Protein AF-A0A923D1R2-F1 (afdb_monomer)

Solvent-accessible surface area (backbone atoms only — not comparable to full-atom values): 4860 Å² total; per-residue (Å²): 104,48,78,54,96,92,38,83,36,31,29,59,68,43,50,15,60,75,66,72,45,54,52,69,54,50,53,50,33,36,74,70,63,66,33,77,78,66,51,73,46,79,55,89,96,42,81,40,61,36,48,47,70,71,54,49,54,53,42,44,56,43,49,50,56,50,51,51,50,53,52,53,54,60,68,67,54,76,78,76,84,128

Sequence (82 aa):
MIIINSQSINTIADAAKSLNVSAKTIKTYIQKGIIPRPDEIQYGIRTIQHYSEEYLENAHKTLEAYREKLKNEKLKLPKEPE

Structure (mmCIF, N/CA/C/O backbone):
data_AF-A0A923D1R2-F1
#
_entry.id   AF-A0A923D1R2-F1
#
loop_
_atom_site.group_PDB
_atom_site.id
_atom_site.type_symbol
_atom_site.label_atom_id
_atom_site.label_alt_id
_atom_site.label_comp_id
_atom_site.label_asym_id
_atom_site.label_entity_id
_atom_site.label_seq_id
_atom_site.pdbx_PDB_ins_code
_atom_site.Cartn_x
_atom_site.Cartn_y
_atom_site.Cartn_z
_atom_site.occupancy
_atom_site.B_iso_or_equiv
_atom_site.auth_seq_id
_atom_site.auth_comp_id
_atom_site.auth_asym_id
_atom_site.auth_atom_id
_atom_site.pdbx_PDB_model_num
ATOM 1 N N . MET A 1 1 ? 6.682 8.960 -7.541 1.00 81.12 1 MET A N 1
ATOM 2 C CA . MET A 1 1 ? 6.157 8.662 -8.880 1.00 81.12 1 MET A CA 1
ATOM 3 C C . MET A 1 1 ? 7.340 8.300 -9.754 1.00 81.12 1 MET A C 1
ATOM 5 O O . MET A 1 1 ? 8.414 8.859 -9.542 1.00 81.12 1 MET A O 1
ATOM 9 N N . ILE A 1 2 ? 7.181 7.376 -10.695 1.00 81.50 2 ILE A N 1
ATOM 10 C CA . ILE A 1 2 ? 8.187 7.075 -11.723 1.00 81.50 2 ILE A CA 1
ATOM 11 C C . ILE A 1 2 ? 7.542 7.182 -13.103 1.00 81.50 2 ILE A C 1
ATOM 13 O O . ILE A 1 2 ? 6.344 6.959 -13.230 1.00 81.50 2 ILE A O 1
ATOM 17 N N . ILE A 1 3 ? 8.320 7.530 -14.126 1.00 84.25 3 ILE A N 1
ATOM 18 C CA . ILE A 1 3 ? 7.829 7.624 -15.506 1.00 84.25 3 ILE A CA 1
ATOM 19 C C . ILE A 1 3 ? 8.283 6.375 -16.259 1.00 84.25 3 ILE A C 1
ATOM 21 O O . ILE A 1 3 ? 9.478 6.085 -16.306 1.00 84.25 3 ILE A O 1
ATOM 25 N N . ILE A 1 4 ? 7.335 5.641 -16.838 1.00 80.62 4 ILE A N 1
ATOM 26 C CA . ILE A 1 4 ? 7.577 4.446 -17.653 1.00 80.62 4 ILE A CA 1
ATOM 27 C C . ILE A 1 4 ? 6.748 4.570 -18.926 1.00 80.62 4 ILE A C 1
ATOM 29 O O . ILE A 1 4 ? 5.547 4.786 -18.841 1.00 80.62 4 ILE A O 1
ATOM 33 N N . ASN A 1 5 ? 7.366 4.433 -20.104 1.00 77.69 5 ASN A N 1
ATOM 34 C CA . ASN A 1 5 ? 6.679 4.527 -21.403 1.00 77.69 5 ASN A CA 1
ATOM 35 C C . ASN A 1 5 ? 5.795 5.786 -21.538 1.00 77.69 5 ASN A C 1
ATOM 37 O O . ASN A 1 5 ? 4.659 5.710 -21.999 1.00 77.69 5 ASN A O 1
ATOM 41 N N . SER A 1 6 ? 6.299 6.939 -21.083 1.00 80.62 6 SER A N 1
ATOM 42 C CA . SER A 1 6 ? 5.560 8.216 -21.033 1.00 80.62 6 SER A CA 1
ATOM 43 C C . SER A 1 6 ? 4.322 8.224 -20.123 1.00 80.62 6 SER A C 1
ATOM 45 O O . SER A 1 6 ? 3.561 9.187 -20.142 1.00 80.62 6 SER A O 1
ATOM 47 N N . GLN A 1 7 ? 4.133 7.194 -19.294 1.00 80.94 7 GLN A N 1
ATOM 48 C CA . GLN A 1 7 ? 3.093 7.128 -18.274 1.00 80.94 7 GLN A CA 1
ATOM 49 C C . GLN A 1 7 ? 3.674 7.366 -16.883 1.00 80.94 7 GLN A C 1
ATOM 51 O O . GLN A 1 7 ? 4.693 6.793 -16.486 1.00 80.94 7 GLN A O 1
ATOM 56 N N . SER A 1 8 ? 2.988 8.215 -16.129 1.00 84.19 8 SER A N 1
ATOM 57 C CA . SER A 1 8 ? 3.267 8.482 -14.725 1.00 84.19 8 SER A CA 1
ATOM 58 C C . SER A 1 8 ? 2.706 7.356 -13.862 1.00 84.19 8 SER A C 1
ATOM 60 O O . SER A 1 8 ? 1.497 7.199 -13.727 1.00 84.19 8 SER A O 1
ATOM 62 N N . ILE A 1 9 ? 3.590 6.562 -13.267 1.00 86.12 9 ILE A N 1
ATOM 63 C CA . ILE A 1 9 ? 3.239 5.437 -12.405 1.00 86.12 9 ILE A CA 1
ATOM 64 C C . ILE A 1 9 ? 3.486 5.836 -10.956 1.00 86.12 9 ILE A C 1
ATOM 66 O O . ILE A 1 9 ? 4.610 6.118 -10.521 1.00 86.12 9 ILE A O 1
ATOM 70 N N . ASN A 1 10 ? 2.413 5.804 -10.181 1.00 89.50 10 ASN A N 1
ATOM 71 C CA . ASN A 1 10 ? 2.475 5.912 -8.736 1.00 89.50 10 ASN A CA 1
ATOM 72 C C . ASN A 1 10 ? 3.066 4.632 -8.146 1.00 89.50 10 ASN A C 1
ATOM 74 O O . ASN A 1 10 ? 2.637 3.517 -8.447 1.00 89.50 10 ASN A O 1
ATOM 78 N N . THR A 1 11 ? 4.069 4.813 -7.296 1.00 90.50 11 THR A N 1
ATOM 79 C CA . THR A 1 11 ? 4.769 3.733 -6.603 1.00 90.50 11 THR A CA 1
ATOM 80 C C . THR A 1 11 ? 4.197 3.532 -5.206 1.00 90.50 11 THR A C 1
ATOM 82 O O . THR A 1 11 ? 3.444 4.361 -4.692 1.00 90.50 11 THR A O 1
ATOM 85 N N . ILE A 1 12 ? 4.646 2.482 -4.518 1.00 90.25 12 ILE A N 1
ATOM 86 C CA . ILE A 1 12 ? 4.279 2.252 -3.117 1.00 90.25 12 ILE A CA 1
ATOM 87 C C . ILE A 1 12 ? 4.639 3.431 -2.197 1.00 90.25 12 ILE A C 1
ATOM 89 O O . ILE A 1 12 ? 3.979 3.650 -1.183 1.00 90.25 12 ILE A O 1
ATOM 93 N N . ALA A 1 13 ? 5.673 4.209 -2.538 1.00 89.31 13 ALA A N 1
ATOM 94 C CA . ALA A 1 13 ? 6.050 5.395 -1.775 1.00 89.31 13 ALA A CA 1
ATOM 95 C C . ALA A 1 13 ? 5.037 6.539 -1.951 1.00 89.31 13 ALA A C 1
ATOM 97 O O . ALA A 1 13 ? 4.779 7.279 -1.005 1.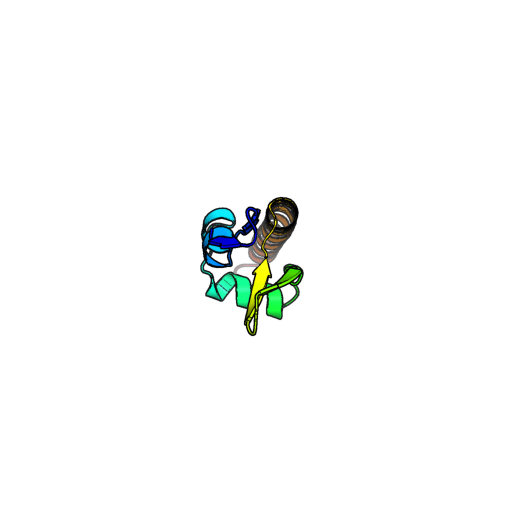00 89.31 13 ALA A O 1
ATOM 98 N N . ASP A 1 14 ? 4.440 6.666 -3.136 1.00 90.56 14 ASP A N 1
ATOM 99 C CA . ASP A 1 14 ? 3.381 7.644 -3.401 1.00 90.56 14 ASP A CA 1
ATOM 100 C C . ASP A 1 14 ? 2.077 7.213 -2.729 1.00 90.56 14 ASP A C 1
ATOM 102 O O . ASP A 1 14 ? 1.440 8.015 -2.050 1.00 90.56 14 ASP A O 1
ATOM 106 N N . ALA A 1 15 ? 1.753 5.919 -2.809 1.00 89.75 15 ALA A N 1
ATOM 107 C CA . ALA A 1 15 ? 0.628 5.333 -2.089 1.00 89.75 15 ALA A CA 1
ATOM 108 C C . ALA A 1 15 ? 0.744 5.556 -0.571 1.00 89.75 15 ALA A C 1
ATOM 110 O O . ALA A 1 15 ? -0.230 5.918 0.082 1.00 89.75 15 ALA A O 1
ATOM 111 N N . ALA A 1 16 ? 1.946 5.398 -0.008 1.00 91.56 16 ALA A N 1
ATOM 112 C CA . ALA A 1 16 ? 2.236 5.662 1.404 1.00 91.56 16 ALA A CA 1
ATOM 113 C C . ALA A 1 16 ? 1.929 7.109 1.800 1.00 91.56 16 ALA A C 1
ATOM 115 O O . ALA A 1 16 ? 1.279 7.347 2.819 1.00 91.56 16 ALA A O 1
ATOM 116 N N . LYS A 1 17 ? 2.344 8.068 0.967 1.00 90.69 17 LYS A N 1
ATOM 117 C CA . LYS A 1 17 ? 2.041 9.486 1.179 1.00 90.69 17 LYS A CA 1
ATOM 118 C C . LYS A 1 17 ? 0.541 9.763 1.078 1.00 90.69 17 LYS A C 1
ATOM 120 O O . LYS A 1 17 ? -0.005 10.393 1.974 1.00 90.69 17 LYS A O 1
ATOM 125 N N . SER A 1 18 ? -0.118 9.253 0.038 1.00 89.19 18 SER A N 1
ATOM 126 C CA . SER A 1 18 ? -1.553 9.457 -0.205 1.00 89.19 18 SER A CA 1
ATOM 127 C C . SER A 1 18 ? -2.426 8.882 0.920 1.00 89.19 18 SER A C 1
ATOM 129 O O . SER A 1 18 ? -3.332 9.547 1.410 1.00 89.19 18 SER A O 1
ATOM 131 N N . LEU A 1 19 ? -2.103 7.681 1.406 1.00 87.00 19 LEU A N 1
ATOM 132 C CA . LEU A 1 19 ? -2.862 6.992 2.459 1.00 87.00 19 LEU A CA 1
ATOM 133 C C . LEU A 1 19 ? -2.415 7.368 3.886 1.00 87.00 19 LEU A C 1
ATOM 135 O O . LEU A 1 19 ? -2.933 6.824 4.871 1.00 87.00 19 LEU A O 1
ATOM 139 N N . ASN A 1 20 ? -1.441 8.277 4.001 1.00 89.50 20 ASN A N 1
ATOM 140 C CA . ASN A 1 20 ? -0.816 8.718 5.246 1.00 89.50 20 ASN A CA 1
ATOM 141 C C . ASN A 1 20 ? -0.375 7.545 6.149 1.00 89.50 20 ASN A C 1
ATOM 143 O O . ASN A 1 20 ? -0.693 7.477 7.339 1.00 89.50 20 ASN A O 1
ATOM 147 N N . VAL A 1 21 ? 0.309 6.561 5.562 1.00 90.31 21 VAL A N 1
ATOM 148 C CA . VAL A 1 21 ? 0.833 5.369 6.250 1.00 90.31 21 VAL A CA 1
ATOM 149 C C . VAL A 1 21 ? 2.210 5.000 5.710 1.00 90.31 21 VAL A C 1
ATOM 151 O O . VAL A 1 21 ? 2.601 5.412 4.626 1.00 90.31 21 VAL A O 1
ATOM 154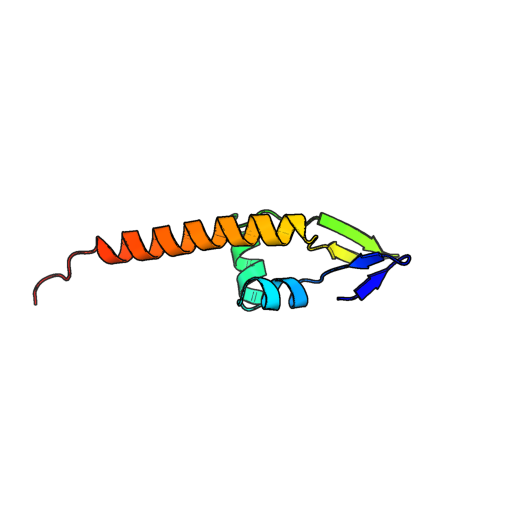 N N . SER A 1 22 ? 2.966 4.173 6.434 1.00 93.31 22 SER A N 1
ATOM 155 C CA . SER A 1 22 ? 4.251 3.687 5.922 1.00 93.31 22 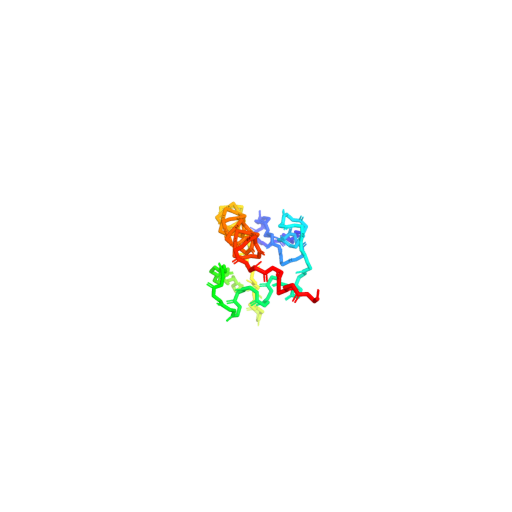SER A CA 1
ATOM 156 C C . SER A 1 22 ? 4.071 2.696 4.760 1.00 93.31 22 SER A C 1
ATOM 158 O O . SER A 1 22 ? 3.111 1.923 4.726 1.00 93.31 22 SER A O 1
ATOM 160 N N . ALA A 1 23 ? 5.047 2.626 3.848 1.00 91.75 23 ALA A N 1
ATOM 161 C CA . ALA A 1 23 ? 5.056 1.622 2.777 1.00 91.75 23 ALA A CA 1
ATOM 162 C C . ALA A 1 23 ? 5.019 0.179 3.324 1.00 91.75 23 ALA A C 1
ATOM 164 O O . ALA A 1 23 ? 4.404 -0.705 2.730 1.00 91.75 23 ALA A O 1
ATOM 165 N N . LYS A 1 24 ? 5.630 -0.061 4.495 1.00 92.81 24 LYS A N 1
ATOM 166 C CA . LYS A 1 24 ? 5.552 -1.350 5.198 1.00 92.81 24 LYS A CA 1
ATOM 167 C C . LYS A 1 24 ? 4.115 -1.663 5.616 1.00 92.81 24 LYS A C 1
ATOM 169 O O . LYS A 1 24 ? 3.657 -2.780 5.413 1.00 92.81 24 LYS A O 1
ATOM 174 N N . THR A 1 25 ? 3.398 -0.674 6.147 1.00 92.56 25 THR A N 1
ATOM 175 C CA . THR A 1 25 ? 1.985 -0.804 6.525 1.00 92.56 25 THR A CA 1
ATOM 176 C C . THR A 1 25 ? 1.115 -1.141 5.316 1.00 92.56 25 THR A C 1
ATOM 178 O O . THR A 1 25 ? 0.280 -2.032 5.418 1.00 92.56 25 THR A O 1
ATOM 181 N N . ILE A 1 26 ? 1.349 -0.503 4.165 1.00 91.19 26 ILE A N 1
ATOM 182 C CA . ILE A 1 26 ? 0.635 -0.821 2.917 1.00 91.19 26 ILE A CA 1
ATOM 183 C C . ILE A 1 26 ? 0.844 -2.281 2.526 1.00 91.19 26 ILE A C 1
ATOM 185 O O . ILE A 1 26 ? -0.133 -2.986 2.290 1.00 91.19 26 ILE A O 1
ATOM 189 N N . LYS A 1 27 ? 2.093 -2.771 2.528 1.00 91.38 27 LYS A N 1
ATOM 190 C CA . LYS A 1 27 ? 2.372 -4.193 2.259 1.00 91.38 27 LYS A CA 1
ATOM 191 C C . LYS A 1 27 ? 1.613 -5.103 3.218 1.00 91.38 27 LYS A C 1
ATOM 193 O O . LYS A 1 27 ? 1.012 -6.075 2.775 1.00 91.38 27 LYS A O 1
ATOM 198 N N . THR A 1 28 ? 1.589 -4.766 4.505 1.00 93.69 28 THR A N 1
ATOM 199 C CA . THR A 1 28 ? 0.830 -5.521 5.507 1.00 93.69 28 THR A CA 1
ATOM 200 C C . THR A 1 28 ? -0.672 -5.505 5.219 1.00 93.69 28 THR A C 1
ATOM 202 O O . THR A 1 28 ? -1.315 -6.540 5.346 1.00 93.69 28 THR A O 1
ATOM 205 N N . TYR A 1 29 ? -1.251 -4.368 4.828 1.00 91.62 29 TYR A N 1
ATOM 206 C CA . TYR A 1 29 ? -2.675 -4.277 4.492 1.00 91.62 29 TYR A CA 1
ATOM 207 C C . TYR A 1 29 ? -3.033 -5.106 3.262 1.00 91.62 29 TYR A C 1
ATOM 209 O O . TYR A 1 29 ? -4.035 -5.815 3.294 1.00 91.62 29 TYR A O 1
ATOM 217 N N . ILE A 1 30 ? -2.180 -5.093 2.238 1.00 91.44 30 ILE A N 1
ATOM 218 C CA . ILE A 1 30 ? -2.325 -5.946 1.054 1.00 91.44 30 ILE A CA 1
ATOM 219 C C . ILE A 1 30 ? -2.222 -7.429 1.444 1.00 91.44 30 ILE A C 1
ATOM 221 O O . ILE A 1 30 ? -3.050 -8.242 1.045 1.00 91.44 30 ILE A O 1
ATOM 225 N N . GLN A 1 31 ? -1.229 -7.799 2.261 1.00 92.19 31 GLN A N 1
ATOM 226 C CA . GLN A 1 31 ? -1.040 -9.179 2.731 1.00 92.19 31 GLN A CA 1
ATOM 227 C C . GLN A 1 31 ? -2.210 -9.682 3.582 1.00 92.19 31 GLN A C 1
ATOM 229 O O . GLN A 1 31 ? -2.569 -10.851 3.493 1.00 92.19 31 GLN A O 1
ATOM 234 N N . LYS A 1 32 ? -2.807 -8.805 4.395 1.00 90.56 32 LYS A N 1
ATOM 235 C CA . LYS A 1 32 ? -3.981 -9.109 5.222 1.00 90.56 32 LYS A CA 1
ATOM 236 C C . LYS A 1 32 ? -5.302 -9.073 4.446 1.00 90.56 32 LYS A C 1
ATOM 238 O O . LYS A 1 32 ? -6.335 -9.354 5.042 1.00 90.56 32 LYS A O 1
ATOM 243 N N . GLY A 1 33 ? -5.287 -8.697 3.165 1.00 89.81 33 GLY A N 1
ATOM 244 C CA . GLY A 1 33 ? -6.499 -8.540 2.357 1.00 89.81 33 GLY A CA 1
ATOM 245 C C . GLY A 1 33 ? -7.390 -7.373 2.793 1.00 89.81 33 GLY A C 1
ATOM 246 O O . GLY A 1 33 ? -8.575 -7.369 2.484 1.00 89.81 33 GLY A O 1
ATOM 247 N N . ILE A 1 34 ? -6.841 -6.395 3.525 1.00 88.69 34 ILE A N 1
ATOM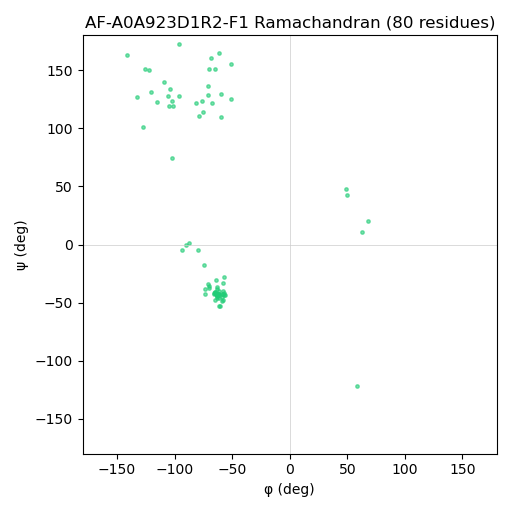 248 C CA . ILE A 1 34 ? -7.569 -5.183 3.935 1.00 88.69 34 ILE A CA 1
ATOM 249 C C . ILE A 1 34 ? -7.747 -4.250 2.736 1.00 88.69 34 ILE A C 1
ATOM 251 O O . ILE A 1 34 ? -8.792 -3.632 2.597 1.00 88.69 34 ILE A O 1
ATOM 255 N N . ILE A 1 35 ? -6.732 -4.153 1.877 1.00 90.94 35 ILE A N 1
ATOM 256 C CA . ILE A 1 35 ? -6.821 -3.484 0.574 1.00 90.94 35 ILE A CA 1
ATOM 257 C C . ILE A 1 35 ? -6.437 -4.488 -0.521 1.00 90.94 35 ILE A C 1
ATOM 259 O O . ILE A 1 35 ? -5.652 -5.402 -0.236 1.00 90.94 35 ILE A O 1
ATOM 263 N N . PRO A 1 36 ? -6.982 -4.357 -1.744 1.00 89.06 36 PRO A N 1
ATOM 264 C CA . PRO A 1 36 ? -6.667 -5.267 -2.843 1.00 89.06 36 PRO A CA 1
ATOM 265 C C . PRO A 1 36 ? -5.179 -5.222 -3.213 1.00 89.06 36 PRO A C 1
ATOM 267 O O . PRO A 1 36 ? -4.451 -4.318 -2.816 1.00 89.06 36 PRO A O 1
ATOM 270 N N . ARG A 1 37 ? -4.693 -6.212 -3.968 1.00 89.75 37 ARG A N 1
ATOM 271 C CA . ARG A 1 37 ? -3.349 -6.117 -4.556 1.00 89.75 37 ARG A CA 1
ATOM 272 C C . ARG A 1 37 ? -3.369 -5.075 -5.683 1.00 89.75 37 ARG A C 1
ATOM 274 O O . ARG A 1 37 ? -4.327 -5.084 -6.450 1.00 89.75 37 ARG A O 1
ATOM 281 N N . PRO A 1 38 ? -2.360 -4.192 -5.769 1.00 90.00 38 PRO A N 1
ATOM 282 C CA . PRO A 1 38 ? -2.233 -3.261 -6.883 1.00 90.00 38 PRO A CA 1
ATOM 283 C C . PRO A 1 38 ? -1.902 -4.015 -8.172 1.00 90.00 38 PRO A C 1
ATOM 285 O O . PRO A 1 38 ? -1.376 -5.131 -8.121 1.00 90.00 38 PRO A O 1
ATOM 288 N N . ASP A 1 39 ? -2.150 -3.371 -9.307 1.00 89.06 39 ASP A N 1
ATOM 289 C CA . ASP A 1 39 ? -1.765 -3.909 -10.606 1.00 89.06 39 ASP A CA 1
ATOM 290 C C . ASP A 1 39 ? -0.245 -4.009 -10.733 1.00 89.06 39 ASP A C 1
ATOM 292 O O . ASP A 1 39 ? 0.517 -3.243 -10.135 1.00 89.06 39 ASP A O 1
ATOM 296 N N . GLU A 1 40 ? 0.209 -4.963 -11.534 1.00 90.19 40 GLU A N 1
ATOM 297 C CA . GLU A 1 40 ? 1.623 -5.199 -11.786 1.00 90.19 40 GLU A CA 1
ATOM 298 C C . GLU A 1 40 ? 1.939 -4.916 -13.253 1.00 90.19 40 GLU A C 1
ATOM 300 O O . GLU A 1 40 ? 1.360 -5.504 -14.162 1.00 90.19 40 GLU A O 1
ATOM 305 N N . ILE A 1 41 ? 2.878 -4.001 -13.486 1.00 86.62 41 ILE A N 1
ATOM 306 C CA . ILE A 1 41 ? 3.346 -3.624 -14.816 1.00 86.62 41 ILE A CA 1
ATOM 307 C C . ILE A 1 41 ? 4.724 -4.238 -15.028 1.00 86.62 41 ILE A C 1
ATOM 309 O O . ILE A 1 41 ? 5.643 -4.061 -14.219 1.00 86.62 41 ILE A O 1
ATOM 313 N N . GLN A 1 42 ? 4.877 -4.958 -16.135 1.00 86.94 42 GLN A N 1
ATOM 314 C CA . GLN A 1 42 ? 6.162 -5.498 -16.548 1.00 86.94 42 GLN A CA 1
ATOM 315 C C . GLN A 1 42 ? 6.975 -4.411 -17.258 1.00 86.94 42 GLN A C 1
ATOM 317 O O . GLN A 1 42 ? 6.550 -3.852 -18.267 1.00 86.94 42 GLN A O 1
ATOM 322 N N . TYR A 1 43 ? 8.160 -4.115 -16.732 1.00 82.56 43 TYR A N 1
ATOM 323 C CA . TYR A 1 43 ? 9.097 -3.164 -17.314 1.00 82.56 43 TYR A CA 1
ATOM 324 C C . TYR A 1 43 ? 10.470 -3.816 -17.482 1.00 82.56 43 TYR A C 1
ATOM 326 O O . TYR A 1 43 ? 11.241 -3.981 -16.528 1.00 82.56 43 TYR A O 1
ATOM 334 N N . GLY A 1 44 ? 10.765 -4.228 -18.717 1.00 84.88 44 GLY A N 1
ATOM 335 C CA . GLY A 1 44 ? 11.930 -5.056 -19.023 1.00 84.88 44 GLY A CA 1
ATOM 336 C C . GLY A 1 44 ? 11.880 -6.373 -18.242 1.00 84.88 44 GLY A C 1
ATOM 337 O O . GLY A 1 44 ? 10.916 -7.125 -18.342 1.00 84.88 44 GLY A O 1
ATOM 338 N N . ILE A 1 45 ? 12.907 -6.629 -17.429 1.00 88.25 45 ILE A N 1
ATOM 339 C CA . ILE A 1 45 ? 13.002 -7.820 -16.562 1.00 88.25 45 ILE A CA 1
ATOM 340 C C . ILE A 1 45 ? 12.391 -7.621 -15.164 1.00 88.25 45 ILE A C 1
ATOM 342 O O . ILE A 1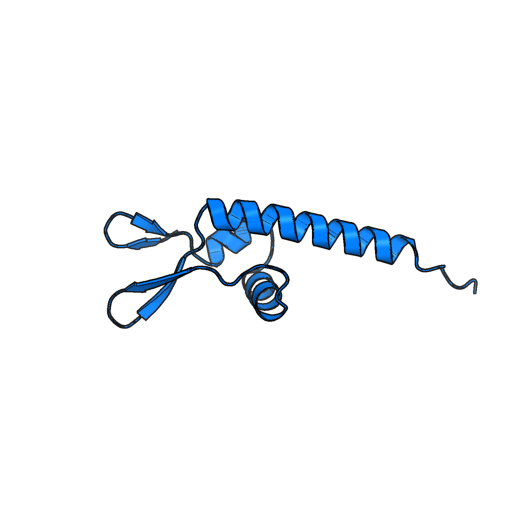 45 ? 12.472 -8.519 -14.329 1.00 88.25 45 ILE A O 1
ATOM 346 N N . ARG A 1 46 ? 11.851 -6.433 -14.857 1.00 85.50 46 ARG A N 1
ATOM 347 C CA . ARG A 1 46 ? 11.322 -6.097 -13.528 1.00 85.50 46 ARG A CA 1
ATOM 348 C C . ARG A 1 46 ? 9.803 -6.000 -13.558 1.00 85.50 46 ARG A C 1
ATOM 350 O O . ARG A 1 46 ? 9.237 -5.398 -14.463 1.00 85.50 46 ARG A O 1
ATOM 357 N N . THR A 1 47 ? 9.167 -6.514 -12.514 1.00 87.69 47 THR A N 1
ATOM 358 C CA . THR A 1 47 ? 7.745 -6.292 -12.240 1.00 87.69 47 THR A CA 1
ATOM 359 C C . THR A 1 47 ? 7.610 -5.143 -11.252 1.00 87.69 47 THR A C 1
ATOM 361 O O . THR A 1 47 ? 8.267 -5.136 -10.208 1.00 87.69 47 THR A O 1
ATOM 364 N N . ILE A 1 48 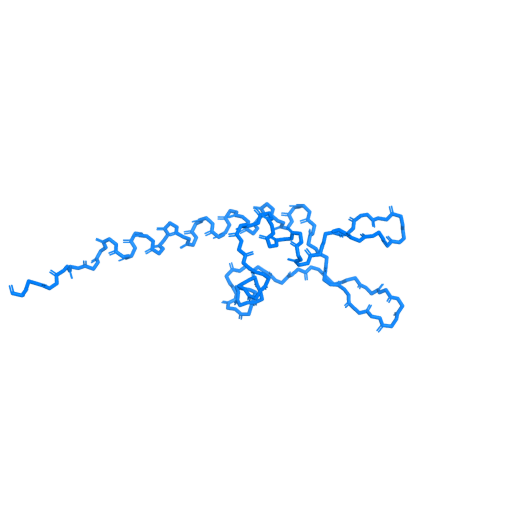? 6.791 -4.150 -11.589 1.00 86.50 48 ILE A N 1
ATOM 365 C CA . ILE A 1 48 ? 6.579 -2.958 -10.772 1.00 86.50 48 ILE A CA 1
ATOM 366 C C . ILE A 1 48 ? 5.105 -2.872 -10.407 1.00 86.50 48 ILE A C 1
ATOM 368 O O . ILE A 1 48 ? 4.240 -2.969 -11.267 1.00 86.50 48 ILE A O 1
ATOM 372 N N . GLN A 1 49 ? 4.828 -2.649 -9.127 1.00 88.56 49 GLN A N 1
ATOM 373 C CA . GLN A 1 49 ? 3.470 -2.415 -8.650 1.00 88.56 49 GLN A CA 1
ATOM 374 C C . GLN A 1 49 ? 3.029 -0.993 -9.001 1.00 88.56 49 GLN A C 1
ATOM 376 O O . GLN A 1 49 ? 3.689 -0.021 -8.619 1.00 88.56 49 GLN A O 1
ATOM 381 N N . HIS A 1 50 ? 1.916 -0.894 -9.718 1.00 90.06 50 HIS A N 1
ATOM 382 C CA . HIS A 1 50 ? 1.280 0.342 -10.127 1.00 90.06 50 HIS A CA 1
ATOM 383 C C . HIS A 1 50 ? 0.082 0.644 -9.234 1.00 90.06 50 HIS A C 1
ATOM 385 O O . HIS A 1 50 ? -0.885 -0.109 -9.167 1.00 90.06 50 HIS A O 1
ATOM 391 N N . TYR A 1 51 ? 0.153 1.779 -8.546 1.00 89.25 51 TYR A N 1
ATOM 392 C CA . TYR A 1 51 ? -0.897 2.252 -7.654 1.00 89.25 51 TYR A CA 1
ATOM 393 C C . TYR A 1 51 ? -1.698 3.361 -8.340 1.00 89.25 51 TYR A C 1
ATOM 395 O O . TYR A 1 51 ? -1.505 4.535 -8.027 1.00 89.25 51 TYR A O 1
ATOM 403 N N . SER A 1 52 ? -2.547 3.006 -9.308 1.00 88.56 52 SER A N 1
ATOM 404 C CA . SER A 1 52 ? -3.367 3.978 -10.046 1.00 88.56 52 SER A CA 1
ATOM 405 C C . SER A 1 52 ? -4.148 4.908 -9.105 1.00 88.56 52 SER A C 1
ATOM 407 O O . SER A 1 52 ? -4.418 4.569 -7.951 1.00 88.56 52 SER A O 1
ATOM 409 N N . GLU A 1 53 ? -4.506 6.104 -9.574 1.00 87.19 53 GLU A N 1
ATOM 410 C CA . GLU A 1 53 ? -5.289 7.048 -8.760 1.00 87.19 53 GLU A CA 1
ATOM 411 C C . GLU A 1 53 ? -6.621 6.433 -8.315 1.00 87.19 53 GLU A C 1
ATOM 413 O O . GLU A 1 53 ? -6.956 6.492 -7.134 1.00 87.19 53 GLU A O 1
ATOM 418 N N . GLU A 1 54 ? -7.304 5.722 -9.215 1.00 88.75 54 GLU A N 1
ATOM 419 C CA . GLU A 1 54 ? -8.530 4.981 -8.903 1.00 88.75 54 GLU A CA 1
ATOM 420 C C . GLU A 1 54 ? -8.308 3.922 -7.808 1.00 88.75 54 GLU A C 1
ATOM 422 O O . GLU A 1 54 ? -9.102 3.793 -6.871 1.00 88.75 54 GLU A O 1
ATOM 427 N N . TYR A 1 55 ? -7.193 3.185 -7.872 1.00 89.88 55 TYR A N 1
ATOM 428 C CA . TYR A 1 55 ? -6.825 2.244 -6.818 1.00 89.88 55 TYR A CA 1
ATOM 429 C C . TYR A 1 55 ? -6.621 2.966 -5.480 1.00 89.88 55 TYR A C 1
ATOM 431 O O . TYR A 1 55 ? -7.079 2.482 -4.443 1.00 89.88 55 TYR A O 1
ATOM 439 N N . LEU A 1 56 ? -5.938 4.116 -5.480 1.00 89.06 56 LEU A N 1
ATOM 440 C CA . LEU A 1 56 ? -5.673 4.886 -4.264 1.00 89.06 56 LEU A CA 1
ATOM 441 C C . LEU A 1 56 ? -6.959 5.422 -3.637 1.00 89.06 56 LEU A C 1
ATOM 443 O O . LEU A 1 56 ? -7.106 5.327 -2.418 1.00 89.06 56 LEU A O 1
ATOM 447 N N . GLU A 1 57 ? -7.907 5.906 -4.437 1.00 90.62 57 GLU A N 1
ATOM 448 C CA . GLU A 1 57 ? -9.218 6.339 -3.944 1.00 90.62 57 GLU A CA 1
ATOM 449 C C . GLU A 1 57 ? -9.994 5.186 -3.295 1.00 90.62 57 GLU A C 1
ATOM 451 O O . GLU A 1 57 ? -10.526 5.322 -2.187 1.00 90.62 57 GLU A O 1
ATOM 456 N N . ASN A 1 58 ? -10.020 4.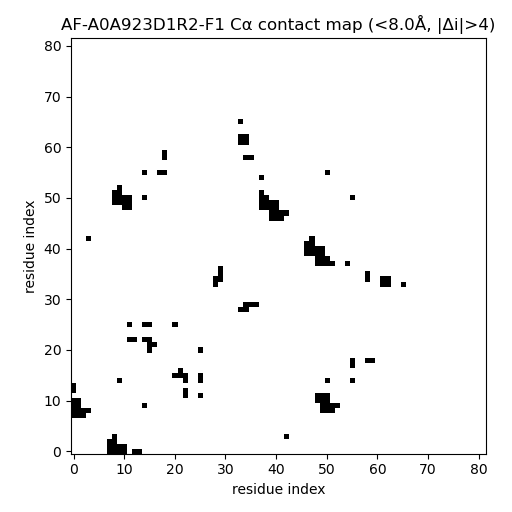020 -3.942 1.00 90.19 58 ASN A N 1
ATOM 457 C CA . ASN A 1 58 ? -10.689 2.833 -3.409 1.00 90.19 58 ASN A CA 1
ATOM 458 C C . ASN A 1 58 ? -10.007 2.315 -2.133 1.00 90.19 58 ASN A C 1
A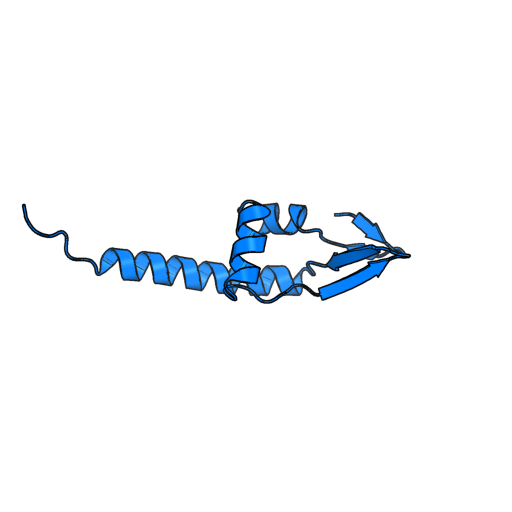TOM 460 O O . ASN A 1 58 ? -10.675 1.979 -1.147 1.00 90.19 58 ASN A O 1
ATOM 464 N N . ALA A 1 59 ? -8.673 2.296 -2.113 1.00 89.75 59 ALA A N 1
ATOM 465 C CA . ALA A 1 59 ? -7.893 1.941 -0.935 1.00 89.75 59 ALA A CA 1
ATOM 466 C C . ALA A 1 59 ? -8.130 2.930 0.216 1.00 89.75 59 ALA A C 1
ATOM 468 O O . ALA A 1 59 ? -8.246 2.495 1.362 1.00 89.75 59 ALA A O 1
ATOM 469 N N . HIS A 1 60 ? -8.258 4.230 -0.069 1.00 90.56 60 HIS A N 1
ATOM 470 C CA . HIS A 1 60 ? -8.568 5.247 0.934 1.00 90.56 60 HIS A CA 1
ATOM 471 C C . HIS A 1 60 ? -9.918 4.970 1.600 1.00 90.56 60 HIS A C 1
ATOM 473 O O . HIS A 1 60 ? -9.968 4.825 2.821 1.00 90.56 60 HIS A O 1
ATOM 479 N N . LYS A 1 61 ? -10.986 4.794 0.809 1.00 90.69 61 LYS A N 1
ATOM 480 C CA . LYS A 1 61 ? -12.335 4.480 1.319 1.00 90.69 61 LYS A CA 1
ATOM 481 C C . LYS A 1 61 ? -12.348 3.202 2.160 1.00 90.69 61 LYS A C 1
ATOM 483 O O . LYS A 1 61 ? -12.935 3.159 3.239 1.00 90.69 61 LYS A O 1
ATOM 488 N N . THR A 1 62 ? -11.653 2.166 1.694 1.00 89.06 62 THR A N 1
ATOM 489 C CA . THR A 1 62 ? -11.581 0.878 2.399 1.00 89.06 62 THR A CA 1
ATOM 490 C C . THR A 1 62 ? -10.843 1.006 3.734 1.00 89.06 62 THR A C 1
ATOM 492 O O . THR A 1 62 ? -11.278 0.467 4.753 1.00 89.06 62 THR A O 1
ATOM 495 N N . LEU A 1 63 ? -9.733 1.748 3.756 1.00 88.25 63 LEU A N 1
ATOM 496 C CA . LEU A 1 63 ? -8.959 1.977 4.974 1.00 88.25 63 LEU A CA 1
ATOM 497 C C . LEU A 1 63 ? -9.675 2.883 5.966 1.00 88.25 63 LEU A C 1
ATOM 499 O O . LEU A 1 63 ? -9.539 2.672 7.170 1.00 88.25 63 LEU A O 1
ATOM 503 N N . GLU A 1 64 ? -10.417 3.871 5.485 1.00 89.19 64 GLU A N 1
ATOM 504 C CA . GLU A 1 64 ? -11.256 4.727 6.314 1.00 89.19 64 GLU A CA 1
ATOM 505 C C . GLU A 1 64 ? -12.327 3.895 7.025 1.00 89.19 64 GLU A C 1
ATOM 507 O O . GLU A 1 64 ? -12.334 3.855 8.256 1.00 89.19 64 GLU A O 1
ATOM 512 N N . ALA A 1 65 ? -13.094 3.093 6.281 1.00 88.12 65 ALA A N 1
ATOM 513 C CA . ALA A 1 65 ? -14.083 2.179 6.853 1.00 88.12 65 ALA A CA 1
ATOM 514 C C . ALA A 1 65 ? -13.457 1.183 7.849 1.00 88.12 65 ALA A C 1
ATOM 516 O O . ALA A 1 65 ? -14.010 0.910 8.917 1.00 88.12 65 ALA A O 1
ATOM 517 N N . TYR A 1 66 ? -12.264 0.661 7.543 1.00 87.06 66 TYR A N 1
ATOM 518 C CA . TYR A 1 66 ? -11.529 -0.217 8.454 1.00 87.06 66 TYR A CA 1
ATOM 519 C C . TYR A 1 66 ? -11.111 0.504 9.749 1.00 87.06 66 TYR A C 1
ATOM 521 O O . TYR A 1 66 ? -11.255 -0.048 10.842 1.00 87.06 66 TYR A O 1
ATOM 529 N N . ARG A 1 67 ? -10.624 1.749 9.658 1.00 85.38 67 ARG A N 1
ATOM 530 C CA . ARG A 1 67 ? -10.254 2.573 10.823 1.00 85.38 67 ARG A CA 1
ATOM 531 C C . ARG A 1 67 ? -11.471 2.919 11.676 1.00 85.38 67 ARG A C 1
ATOM 533 O O . ARG A 1 67 ? -11.383 2.841 12.901 1.00 85.38 67 ARG A O 1
ATOM 540 N N . GLU A 1 68 ? -12.593 3.263 11.053 1.00 87.25 68 GLU A N 1
ATOM 541 C CA . GLU A 1 68 ? -13.853 3.521 11.752 1.00 87.25 68 GLU A CA 1
ATOM 542 C C . GLU A 1 68 ? -14.361 2.273 12.471 1.00 87.25 68 GLU A C 1
ATOM 544 O O . GLU A 1 68 ? -14.708 2.344 13.652 1.00 87.25 68 GLU A O 1
ATOM 549 N N . LYS A 1 69 ? -14.313 1.111 11.810 1.00 85.44 69 LYS A N 1
ATOM 550 C CA . LYS A 1 69 ? -14.662 -0.172 12.427 1.00 85.44 69 LYS A CA 1
ATOM 551 C C . LYS A 1 69 ? -13.791 -0.463 13.650 1.00 85.44 69 LYS A C 1
ATOM 553 O O . LYS A 1 69 ? -14.330 -0.758 14.713 1.00 85.44 69 LYS A O 1
ATOM 558 N N . LEU A 1 70 ? -12.469 -0.297 13.540 1.00 83.19 70 LEU A N 1
ATOM 559 C CA . LEU A 1 70 ? -11.547 -0.470 14.669 1.00 83.19 70 LEU A CA 1
ATOM 560 C C . LEU A 1 70 ? -11.824 0.511 15.814 1.00 83.19 70 LEU A C 1
ATOM 562 O O . LEU A 1 70 ? -11.733 0.133 16.982 1.00 83.19 70 LEU A O 1
ATOM 566 N N . LYS A 1 71 ? -12.152 1.770 15.500 1.00 81.88 71 LYS A N 1
ATOM 567 C CA . LYS A 1 71 ? -12.519 2.774 16.506 1.00 81.88 71 LYS A CA 1
ATOM 568 C C . LYS A 1 71 ? -13.799 2.364 17.233 1.00 81.88 71 LYS A C 1
ATOM 570 O O . LYS A 1 71 ? -13.845 2.438 18.456 1.00 81.88 71 LYS A O 1
ATOM 575 N N . ASN A 1 72 ? -14.800 1.890 16.496 1.00 78.06 72 ASN A N 1
ATOM 576 C CA . ASN A 1 72 ? -16.079 1.469 17.056 1.00 78.06 72 ASN A CA 1
ATOM 577 C C . ASN A 1 72 ? -15.966 0.167 17.875 1.00 78.06 72 ASN A C 1
ATOM 579 O O . ASN A 1 72 ? -16.582 0.054 18.928 1.00 78.06 72 ASN A O 1
ATOM 583 N N . GLU A 1 73 ? -15.137 -0.794 17.450 1.00 70.12 73 GLU A N 1
ATOM 584 C CA . GLU A 1 73 ? -14.820 -1.992 18.247 1.00 70.12 73 GLU A CA 1
ATOM 585 C C . GLU A 1 73 ? -14.076 -1.638 19.539 1.00 70.12 73 GLU A C 1
ATOM 587 O O . GLU A 1 73 ? -14.434 -2.134 20.605 1.00 70.12 73 GLU A O 1
ATOM 592 N N . LYS A 1 74 ? -13.106 -0.713 19.489 1.00 61.16 74 LYS A N 1
ATOM 593 C CA . LYS A 1 74 ? -12.428 -0.226 20.702 1.00 61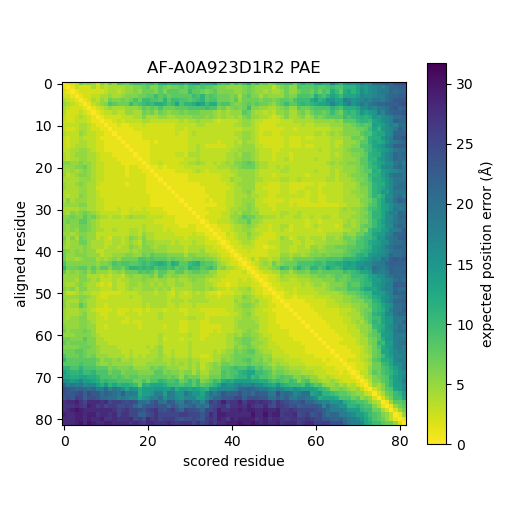.16 74 LYS A CA 1
ATOM 594 C C . LYS A 1 74 ? -13.360 0.507 21.667 1.00 61.16 74 LYS A C 1
ATOM 596 O O . LYS A 1 74 ? -13.127 0.452 22.868 1.00 61.16 74 LYS A O 1
ATOM 601 N N . LEU A 1 75 ? -14.399 1.175 21.165 1.00 57.56 75 LEU A N 1
ATOM 602 C CA . LEU A 1 75 ? -15.415 1.837 21.991 1.00 57.56 75 LEU A CA 1
ATOM 603 C C . LEU A 1 75 ? -16.393 0.859 22.662 1.00 57.56 75 LEU A C 1
ATOM 605 O O . LEU A 1 75 ? -17.055 1.245 23.620 1.00 57.56 75 LEU A O 1
ATOM 609 N N . LYS A 1 76 ? -16.485 -0.388 22.184 1.00 56.59 76 LYS A N 1
ATOM 610 C CA . LYS A 1 76 ? -17.368 -1.428 22.741 1.00 56.59 76 LYS A CA 1
ATOM 611 C C . LYS A 1 76 ? -16.695 -2.333 23.773 1.00 56.59 76 LYS A C 1
ATOM 613 O O . LYS A 1 76 ? -17.377 -3.170 24.355 1.00 56.59 76 LYS A O 1
ATOM 618 N N . LEU A 1 77 ? -15.392 -2.182 24.009 1.00 48.62 77 LEU A N 1
ATOM 619 C CA . LEU A 1 77 ? -14.718 -2.875 25.104 1.00 48.62 77 LEU A CA 1
ATOM 620 C C . LEU A 1 77 ? -15.103 -2.182 26.421 1.00 48.62 77 LEU A C 1
ATOM 622 O O . LEU A 1 77 ? -14.748 -1.011 26.597 1.00 48.62 77 LEU A O 1
ATOM 626 N N . PRO A 1 78 ? -15.831 -2.846 27.341 1.00 53.28 78 PRO A N 1
ATOM 627 C CA . PRO A 1 78 ? -15.995 -2.307 28.679 1.00 53.28 78 PRO A CA 1
ATOM 628 C C . PRO A 1 78 ? -14.597 -2.179 29.285 1.00 53.28 78 PRO A C 1
ATOM 630 O O . PRO A 1 78 ? -13.807 -3.122 29.244 1.00 53.28 78 PRO A O 1
ATOM 633 N N . LYS A 1 79 ? -14.274 -1.001 29.826 1.00 55.88 79 LYS A N 1
ATOM 634 C CA . LYS A 1 79 ? -13.211 -0.922 30.824 1.00 55.88 79 LYS A CA 1
ATOM 635 C C . LYS A 1 79 ? -13.673 -1.833 31.956 1.00 55.88 79 LYS A C 1
ATOM 637 O O . LYS A 1 79 ? -14.686 -1.521 32.581 1.00 55.88 79 LYS A O 1
ATOM 642 N N . GLU A 1 80 ? -13.014 -2.974 32.138 1.00 56.19 80 GLU A N 1
ATOM 643 C CA . GLU A 1 80 ? -13.184 -3.752 33.361 1.00 56.19 80 GLU A CA 1
ATOM 644 C C . GLU A 1 80 ? -12.977 -2.785 34.536 1.00 56.19 80 GLU A C 1
ATOM 646 O O . GLU A 1 80 ? -11.990 -2.040 34.531 1.00 56.19 80 GLU A O 1
ATOM 651 N N . PRO A 1 81 ? -13.943 -2.683 35.464 1.00 64.69 81 PRO A N 1
ATOM 652 C CA . PRO A 1 81 ? -13.745 -1.893 36.662 1.00 64.69 81 PRO A CA 1
ATOM 653 C C . PRO A 1 81 ? -12.680 -2.597 37.510 1.00 64.69 81 PRO A C 1
ATOM 655 O O . PRO A 1 81 ? -12.837 -3.773 37.837 1.00 64.69 81 PRO A O 1
ATOM 658 N N . GLU A 1 82 ? -11.598 -1.877 37.802 1.00 58.84 82 GLU A N 1
ATOM 659 C CA . GLU A 1 82 ? -10.646 -2.218 38.867 1.00 58.84 82 GLU A CA 1
ATOM 660 C C . GLU A 1 82 ? -11.231 -1.819 40.228 1.00 58.84 82 GLU A C 1
ATOM 662 O O . GLU A 1 82 ? -11.859 -0.731 40.299 1.00 58.84 82 GLU A O 1
#

pLDDT: mean 84.43, std 10.49, range [48.62, 93.69]

Secondary structure (DSSP, 8-state):
-EEETTEEE--HHHHHHHTTS-HHHHHHHHHTTSSPPPEEEEETTEEEEE--HHHHHHHHHHHHHHHHHHHHHHHTS-----

Mean predicted aligned error: 7.26 Å

Radius of gyration: 16.51 Å; Cα contacts (8 Å, |Δi|>4): 77; chains: 1; bounding box: 30×19×60 Å

Nearest PDB structures (foldseek):
  6jni-assembly3_E  TM=7.405E-01  e=2.680E-02  Pseudomonas putida
  5gpe-assembly4_G  TM=7.545E-01  e=4.570E-02  Cupriavidus metallidurans CH34
  7xn2-assembly1_A-2  TM=6.480E-01  e=1.920E-02  Nostoc sp. PCC 7120 = FACHB-418
  3hh0-assembly1_A  TM=6.079E-01  e=9.519E-02  Bacillus cereus ATCC 14579
  7cla-assembly1_A-2  TM=5.848E-01  e=3.614E-01  Caulobacter vibrioides CB15

Foldseek 3Di:
DDADPNDDFDALVNLCVLLVHDSVVVVVCCVVVLADFADWDDDPPDIGGGCDPVSSVVSNVSVVVVVVVVVVVVVPDPPDDD